Protein AF-A0A2G9UMG4-F1 (afdb_monomer_lite)

InterPro domains:
  IPR004045 Glutathione S-transferase, N-terminal [PS50404] (36-138)
  IPR004046 Glutathione S-transferase, C-terminal [PF14497] (74-133)
  IPR010987 Glutathione S-transferase, C-terminal-like [PS50405] (1-138)
  IPR036249 Thioredoxin-like superfamily [SSF52833] (33-79)
  IPR036282 Glutathione S-transferase, C-terminal domain superfamily [SSF47616] (64-138)
  IPR050213 Glutathione S-transferase superfamily [PTHR11571] (76-135)

Foldseek 3Di:
DPDPDPDPVVVVVVVVVVVVVVVVLPPPPDVCLVVDEAEDEEAPDCPPVVVVVVVCVVSVHDYHDHHDDPVCVVVQQCLEPPPVDDDVVLVVLLVVVVVCVVPPPPCPVPVSSVVSSVVVCPPVVNVVCVVPPDDDPD

Organism: Teladorsagia circumcincta (NCBI:txid45464)

Secondary structure (DSSP, 8-state):
-------HHHHHHHHHHHHHHHHHHH----TTGGG--EEEEEESSSSHHHHHHHHHHHTT--EEEEEE-TTTHHHH--SSSSTTS--HHHHHHHHHHHHHTTSTTSSTT-HHHHHHHHHHHTSHHHHHHHHHSPP---

pLDDT: mean 73.82, std 15.9, range [32.78, 94.75]

Structure (mmCIF, N/CA/C/O backbone):
data_AF-A0A2G9UMG4-F1
#
_entry.id   AF-A0A2G9UMG4-F1
#
loop_
_atom_site.group_PDB
_atom_site.id
_atom_site.type_symbol
_atom_site.label_atom_id
_atom_site.label_alt_id
_atom_site.label_comp_id
_atom_site.label_asym_id
_atom_site.label_entity_id
_atom_site.label_seq_id
_atom_site.pdbx_PDB_ins_code
_atom_site.Cartn_x
_atom_site.Cartn_y
_atom_site.Cartn_z
_atom_site.occupancy
_atom_site.B_iso_or_equiv
_atom_site.auth_seq_id
_atom_site.auth_comp_id
_atom_site.auth_asym_id
_atom_site.auth_atom_id
_atom_site.pdbx_PDB_model_num
ATOM 1 N N . MET A 1 1 ? -30.166 -26.762 46.634 1.00 32.78 1 MET A N 1
ATOM 2 C CA . MET A 1 1 ? -30.633 -27.332 45.354 1.00 32.78 1 MET A CA 1
ATOM 3 C C . MET A 1 1 ? -31.298 -26.206 44.584 1.00 32.78 1 MET A C 1
ATOM 5 O O . MET A 1 1 ? -32.414 -25.835 44.915 1.00 32.78 1 MET A O 1
ATOM 9 N N . VAL A 1 2 ? -30.562 -25.558 43.678 1.00 32.94 2 VAL A N 1
ATOM 10 C CA . VAL A 1 2 ? -31.103 -24.465 42.855 1.00 32.94 2 VAL A CA 1
ATOM 11 C C . VAL A 1 2 ? -31.830 -25.119 41.690 1.00 32.94 2 VAL A C 1
ATOM 13 O O . VAL A 1 2 ? -31.219 -25.830 40.901 1.00 32.94 2 VAL A O 1
ATOM 16 N N . THR A 1 3 ? -33.144 -24.945 41.656 1.00 34.47 3 THR A N 1
ATOM 17 C CA . THR A 1 3 ? -34.047 -25.544 40.678 1.00 34.47 3 THR A CA 1
ATOM 18 C C . THR A 1 3 ? -33.700 -25.087 39.263 1.00 34.47 3 THR A C 1
ATOM 20 O O . THR A 1 3 ? -33.709 -23.890 38.961 1.00 34.47 3 THR A O 1
ATOM 23 N N . GLU A 1 4 ? -33.414 -26.056 38.397 1.00 43.06 4 GLU A N 1
ATOM 24 C CA . GLU A 1 4 ? -33.304 -25.911 36.949 1.00 43.06 4 GLU A CA 1
ATOM 25 C C . GLU A 1 4 ? -34.643 -25.424 36.379 1.00 43.06 4 GLU A C 1
ATOM 27 O O . GLU A 1 4 ? -35.574 -26.190 36.158 1.00 43.06 4 GLU A O 1
ATOM 32 N N . GLY A 1 5 ? -34.756 -24.113 36.179 1.00 45.91 5 GLY A N 1
ATOM 33 C CA . GLY A 1 5 ? -35.962 -23.459 35.669 1.00 45.91 5 GLY A CA 1
ATOM 34 C C . GLY A 1 5 ? -35.670 -22.511 34.513 1.00 45.91 5 GLY A C 1
ATOM 35 O O . GLY A 1 5 ? -36.285 -21.454 34.415 1.00 45.91 5 GLY A O 1
ATOM 36 N N . LYS A 1 6 ? -34.705 -22.828 33.641 1.00 41.88 6 LYS A N 1
ATOM 37 C CA . LYS A 1 6 ? -34.455 -22.033 32.427 1.00 41.88 6 LYS A CA 1
ATOM 38 C C . LYS A 1 6 ? -35.309 -22.544 31.270 1.00 41.88 6 LYS A C 1
ATOM 40 O O . LYS A 1 6 ? -34.863 -23.299 30.417 1.00 41.88 6 LYS A O 1
ATOM 45 N N . CYS A 1 7 ? -36.569 -22.119 31.325 1.00 39.97 7 CYS A N 1
ATOM 46 C CA . CYS A 1 7 ? -37.409 -21.685 30.211 1.00 39.97 7 CYS A CA 1
ATOM 47 C C . CYS A 1 7 ? -37.079 -22.301 28.832 1.00 39.97 7 CYS A C 1
ATOM 49 O O . CYS A 1 7 ? -36.279 -21.765 28.064 1.00 39.97 7 CYS A O 1
ATOM 51 N N . SER A 1 8 ? -37.775 -23.395 28.503 1.00 45.50 8 SER A N 1
ATOM 52 C CA . SER A 1 8 ? -37.829 -24.047 27.178 1.00 45.50 8 SER A CA 1
ATOM 53 C C . SER A 1 8 ? -37.926 -23.050 26.000 1.00 45.50 8 SER A C 1
ATOM 55 O O . SER A 1 8 ? -37.270 -23.216 24.969 1.00 45.50 8 SER A O 1
ATOM 57 N N . TRP A 1 9 ? -38.636 -21.934 26.193 1.00 35.25 9 TRP A N 1
ATOM 58 C CA . TRP A 1 9 ? -38.833 -20.885 25.189 1.00 35.25 9 TRP A CA 1
ATOM 59 C C . TRP A 1 9 ? -37.582 -20.061 24.866 1.00 35.25 9 TRP A C 1
ATOM 61 O O . TRP A 1 9 ? -37.435 -19.596 23.738 1.00 35.25 9 TRP A O 1
ATOM 71 N N . GLN A 1 10 ? -36.647 -19.905 25.812 1.00 40.28 10 GLN A N 1
ATOM 72 C CA . GLN A 1 10 ? -35.391 -19.197 25.544 1.00 40.28 10 GLN A CA 1
ATOM 73 C C . GLN A 1 10 ? -34.486 -20.030 24.633 1.00 40.28 10 GLN A C 1
ATOM 75 O O . GLN A 1 10 ? -33.903 -19.489 23.700 1.00 40.28 10 GLN A O 1
ATOM 80 N N . ARG A 1 11 ? -34.428 -21.354 24.828 1.00 45.47 11 ARG A N 1
ATOM 81 C CA . ARG A 1 11 ? -33.636 -22.248 23.969 1.00 45.47 11 ARG A CA 1
ATOM 82 C C . ARG A 1 11 ? -34.228 -22.353 22.556 1.00 45.47 11 ARG A C 1
ATOM 84 O O . ARG A 1 11 ? -33.473 -22.328 21.592 1.00 45.47 11 ARG A O 1
ATOM 91 N N . LEU A 1 12 ? -35.558 -22.379 22.426 1.00 46.06 12 LEU A N 1
ATOM 92 C CA . LEU A 1 12 ? -36.243 -22.348 21.125 1.00 46.06 12 LEU A CA 1
ATOM 93 C C . LEU A 1 12 ? -36.050 -21.016 20.385 1.00 46.06 12 LEU A C 1
ATOM 95 O O . LEU A 1 12 ? -35.814 -21.025 19.183 1.00 46.06 12 LEU A O 1
ATOM 99 N N . SER A 1 13 ? -36.088 -19.885 21.096 1.00 50.97 13 SER A N 1
ATOM 100 C CA . SER A 1 13 ? -35.829 -18.560 20.514 1.00 50.97 13 SER A CA 1
ATOM 101 C C . SER A 1 13 ? -34.411 -18.450 19.943 1.00 50.97 13 SER A C 1
ATOM 103 O O . SER A 1 13 ? -34.243 -18.006 18.811 1.00 50.97 13 SER A O 1
ATOM 105 N N . TRP A 1 14 ? -33.400 -18.933 20.675 1.00 45.84 14 TRP A N 1
ATOM 106 C CA . TRP A 1 14 ? -32.010 -18.947 20.203 1.00 45.84 14 TRP A CA 1
ATOM 107 C C . TRP A 1 14 ? -31.801 -19.879 19.006 1.00 45.84 14 TRP A C 1
ATOM 109 O O . TRP A 1 14 ? -31.197 -19.461 18.024 1.00 45.84 14 TRP A O 1
ATOM 119 N N . VAL A 1 15 ? -32.358 -21.096 19.028 1.00 63.22 15 VAL A N 1
ATOM 120 C CA . VAL A 1 15 ? -32.245 -22.035 17.898 1.00 63.22 15 VAL A CA 1
ATOM 121 C C . VAL A 1 15 ? -32.957 -21.498 16.655 1.00 63.22 15 VAL A C 1
ATOM 123 O O . VAL A 1 15 ? -32.403 -21.576 15.567 1.00 63.22 15 VAL A O 1
ATOM 126 N N . LEU A 1 16 ? -34.140 -20.890 16.792 1.00 56.94 16 LEU A N 1
ATOM 127 C CA . LEU A 1 16 ? -34.863 -20.290 15.663 1.00 56.94 16 LEU A CA 1
ATOM 128 C C . LEU A 1 16 ? -34.175 -19.028 15.126 1.00 56.94 16 LEU A C 1
ATOM 130 O O . LEU A 1 16 ? -34.187 -18.800 13.919 1.00 56.94 16 LEU A O 1
ATOM 134 N N . HIS A 1 17 ? -33.557 -18.218 15.990 1.00 62.06 17 HIS A N 1
ATOM 135 C CA . HIS A 1 17 ? -32.778 -17.054 15.566 1.00 62.06 17 HIS A CA 1
ATOM 136 C C . HIS A 1 17 ? -31.487 -17.489 14.856 1.00 62.06 17 HIS A C 1
ATOM 138 O O . HIS A 1 17 ? -31.162 -16.949 13.805 1.00 62.06 17 HIS A O 1
ATOM 144 N N . GLU A 1 18 ? -30.792 -18.512 15.358 1.00 60.28 18 GLU A N 1
ATOM 145 C CA . GLU A 1 18 ? -29.631 -19.104 14.686 1.00 60.28 18 GLU A CA 1
ATOM 146 C C . GLU A 1 18 ? -29.993 -19.806 13.378 1.00 60.28 18 GLU A C 1
ATOM 148 O O . GLU A 1 18 ? -29.229 -19.717 12.421 1.00 60.28 18 GLU A O 1
ATOM 153 N N . GLN A 1 19 ? -31.141 -20.485 13.310 1.00 58.28 19 GLN A N 1
ATOM 154 C CA . GLN A 1 19 ? -31.646 -21.085 12.077 1.00 58.28 19 GLN A CA 1
ATOM 155 C C . GLN A 1 19 ? -31.961 -19.984 11.062 1.00 58.28 19 GLN A C 1
ATOM 157 O O . GLN A 1 19 ? -31.503 -20.056 9.935 1.00 58.28 19 GLN A O 1
ATOM 162 N N . LYS A 1 20 ? -32.626 -18.901 11.483 1.00 59.75 20 LYS A N 1
ATOM 163 C CA . LYS A 1 20 ? -32.933 -17.749 10.625 1.00 59.75 20 LYS A CA 1
ATOM 164 C C . LYS A 1 20 ? -31.679 -16.997 10.165 1.00 59.75 20 LYS A C 1
ATOM 166 O O . LYS A 1 20 ? -31.646 -16.523 9.036 1.00 59.75 20 LYS A O 1
ATOM 171 N N . LEU A 1 21 ? -30.646 -16.893 11.004 1.00 55.50 21 LEU A N 1
ATOM 172 C CA . LEU A 1 21 ? -29.347 -16.330 10.620 1.00 55.50 21 LEU A CA 1
ATOM 173 C C . LEU A 1 21 ? -28.582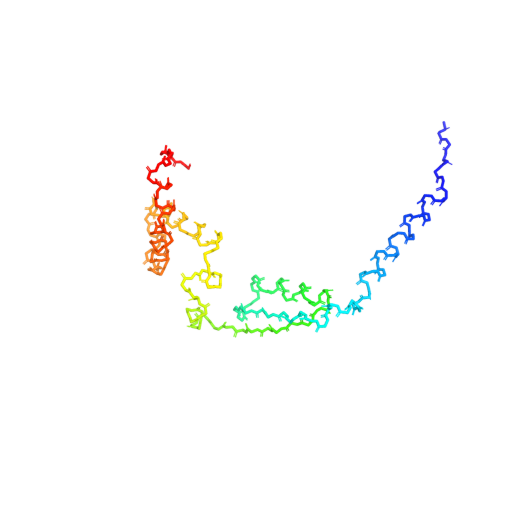 -17.261 9.671 1.00 55.50 21 LEU A C 1
ATOM 175 O O . LEU A 1 21 ? -28.016 -16.782 8.694 1.00 55.50 21 LEU A O 1
ATOM 179 N N . ARG A 1 22 ? -28.612 -18.581 9.902 1.00 54.56 22 ARG A N 1
ATOM 180 C CA . ARG A 1 22 ? -28.082 -19.575 8.955 1.00 54.56 22 ARG A CA 1
ATOM 181 C C . ARG A 1 22 ? -28.812 -19.508 7.624 1.00 54.56 22 ARG A C 1
ATOM 183 O O . ARG A 1 22 ? -28.134 -19.477 6.611 1.00 54.56 22 ARG A O 1
ATOM 190 N N . ASP A 1 23 ? -30.136 -19.387 7.638 1.00 56.12 23 ASP A N 1
ATOM 191 C CA . ASP A 1 23 ? -30.982 -19.285 6.451 1.00 56.12 23 ASP A CA 1
ATOM 192 C C . ASP A 1 23 ? -30.735 -17.974 5.685 1.00 56.12 23 ASP A C 1
ATOM 194 O O . ASP A 1 23 ? -30.693 -17.974 4.457 1.00 56.12 23 ASP A O 1
ATOM 198 N N . LEU A 1 24 ? -30.498 -16.856 6.383 1.00 53.72 24 LEU A N 1
ATOM 199 C CA . LEU A 1 24 ? -30.080 -15.589 5.767 1.00 53.72 24 LEU A CA 1
ATOM 200 C C . LEU A 1 24 ? -28.672 -15.668 5.153 1.00 53.72 24 LEU A C 1
ATOM 202 O O . LEU A 1 24 ? -28.419 -15.020 4.142 1.00 53.72 24 LEU A O 1
ATOM 206 N N . CYS A 1 25 ? -27.773 -16.471 5.727 1.00 48.81 25 CYS A N 1
ATOM 207 C CA . CYS A 1 25 ? -26.450 -16.742 5.161 1.00 48.81 25 CYS A CA 1
ATOM 208 C C . CYS A 1 25 ? -26.462 -17.819 4.061 1.00 48.81 25 CYS A C 1
ATOM 210 O O . CYS A 1 25 ? -25.578 -17.813 3.210 1.00 48.81 25 CYS A O 1
ATOM 212 N N . SER A 1 26 ? -27.431 -18.738 4.054 1.00 50.44 26 SER A N 1
ATOM 213 C CA . SER A 1 26 ? -27.504 -19.854 3.101 1.00 50.44 26 SER A CA 1
ATOM 214 C C . SER A 1 26 ? -28.342 -19.554 1.857 1.00 50.44 26 SER A C 1
ATOM 216 O O . SER A 1 26 ? -28.361 -20.358 0.927 1.00 50.44 26 SER A O 1
ATOM 218 N N . HIS A 1 27 ? -28.979 -18.385 1.785 1.00 48.06 27 HIS A N 1
ATOM 219 C CA . HIS A 1 27 ? -29.583 -17.882 0.557 1.00 48.06 27 HIS A CA 1
ATOM 220 C C . HIS A 1 27 ? -28.678 -16.814 -0.071 1.00 48.06 27 HIS A C 1
ATOM 222 O O . HIS A 1 27 ? -28.901 -15.614 0.086 1.00 48.06 27 HIS A O 1
ATOM 228 N N . ASN A 1 28 ? -27.699 -17.264 -0.866 1.00 52.88 28 ASN A N 1
ATOM 229 C CA . ASN A 1 28 ? -27.001 -16.475 -1.898 1.00 52.88 28 ASN A CA 1
ATOM 230 C C . ASN A 1 28 ? -27.976 -16.046 -3.025 1.00 52.88 28 ASN A C 1
ATOM 232 O O . ASN A 1 28 ? -27.768 -16.323 -4.200 1.00 52.88 28 ASN A O 1
ATOM 236 N N . ASN A 1 29 ? -29.101 -15.426 -2.666 1.00 51.69 29 ASN A N 1
ATOM 237 C CA . ASN A 1 29 ? -30.145 -14.963 -3.581 1.00 51.69 29 ASN A CA 1
ATOM 238 C C . ASN A 1 29 ? -30.655 -13.571 -3.180 1.00 51.69 29 ASN A C 1
ATOM 240 O O . ASN A 1 29 ? -31.813 -13.222 -3.412 1.00 51.69 29 ASN A O 1
ATOM 244 N N . SER A 1 30 ? -29.785 -12.749 -2.589 1.00 56.97 30 SER A N 1
ATOM 245 C CA . SER A 1 30 ? -30.025 -11.308 -2.572 1.00 56.97 30 SER A CA 1
ATOM 246 C C . SER A 1 30 ? -29.994 -10.801 -4.021 1.00 56.97 30 SER A C 1
ATOM 248 O O . SER A 1 30 ? -29.044 -11.108 -4.745 1.00 56.97 30 SER A O 1
ATOM 250 N N . PRO A 1 31 ? -30.977 -10.008 -4.483 1.00 57.00 31 PRO A N 1
ATOM 251 C CA . PRO A 1 31 ? -30.971 -9.451 -5.840 1.00 57.00 31 PRO A CA 1
ATOM 252 C C . PRO A 1 31 ? -29.763 -8.535 -6.109 1.00 57.00 31 PRO A C 1
ATOM 254 O O . PRO A 1 31 ? -29.455 -8.249 -7.263 1.00 57.00 31 PRO A O 1
ATOM 257 N N . TYR A 1 32 ? -29.050 -8.122 -5.058 1.00 55.06 32 TYR A N 1
ATOM 258 C CA . TYR A 1 32 ? -27.826 -7.324 -5.128 1.00 55.06 32 TYR A CA 1
ATOM 259 C C . TYR A 1 32 ? -26.551 -8.157 -5.328 1.00 55.06 32 TYR A C 1
ATOM 261 O O . TYR A 1 32 ? -25.505 -7.602 -5.644 1.00 55.06 32 TYR A O 1
ATOM 269 N N . ASP A 1 33 ? -26.627 -9.481 -5.185 1.00 57.06 33 ASP A N 1
ATOM 270 C CA . ASP A 1 33 ? -25.474 -10.380 -5.302 1.00 57.06 33 ASP A CA 1
ATOM 271 C C . ASP A 1 33 ? -25.030 -10.567 -6.763 1.00 57.06 33 ASP A C 1
ATOM 273 O O . ASP A 1 33 ? -23.853 -10.732 -7.056 1.00 57.06 33 ASP A O 1
ATOM 277 N N . LYS A 1 34 ? -25.970 -10.438 -7.710 1.00 59.38 34 LYS A N 1
ATOM 278 C CA . LYS A 1 34 ? -25.699 -10.497 -9.158 1.00 59.38 34 LYS A CA 1
ATOM 279 C C . LYS A 1 34 ? -25.137 -9.192 -9.741 1.00 59.38 34 LYS A C 1
ATOM 281 O O . LYS A 1 34 ? -24.897 -9.130 -10.941 1.00 59.38 34 LYS A O 1
ATOM 286 N N . MET A 1 35 ? -24.963 -8.143 -8.931 1.00 64.62 35 MET A N 1
ATOM 287 C CA . MET A 1 35 ? -24.474 -6.835 -9.395 1.00 64.62 35 MET A CA 1
ATOM 288 C C . MET A 1 35 ? -23.000 -6.575 -9.077 1.00 64.62 35 MET A C 1
ATOM 290 O O . MET A 1 35 ? -22.423 -5.646 -9.640 1.00 64.62 35 MET A O 1
ATOM 294 N N . VAL A 1 36 ? -22.380 -7.362 -8.193 1.00 76.75 36 VAL A N 1
ATOM 295 C CA . VAL A 1 36 ? -21.012 -7.100 -7.734 1.00 76.75 36 VAL A CA 1
ATOM 296 C C . VAL A 1 36 ? -20.061 -8.127 -8.335 1.00 76.75 36 VAL A C 1
ATOM 298 O O . VAL A 1 36 ? -20.037 -9.284 -7.934 1.00 76.75 36 VAL A O 1
ATOM 301 N N . HIS A 1 37 ? -19.268 -7.689 -9.311 1.00 79.25 37 HIS A N 1
ATOM 302 C CA . HIS A 1 37 ? -18.208 -8.496 -9.905 1.00 79.25 37 HIS A CA 1
ATOM 303 C C . HIS A 1 37 ? -16.893 -8.260 -9.152 1.00 79.25 37 HIS A C 1
ATOM 305 O O . HIS A 1 37 ? -16.343 -7.156 -9.178 1.00 79.25 37 HIS A O 1
ATOM 311 N N . TYR A 1 38 ? -16.380 -9.290 -8.482 1.00 86.88 38 TYR A N 1
ATOM 312 C CA . TYR A 1 38 ? -15.118 -9.214 -7.748 1.00 86.88 38 TYR A CA 1
ATOM 313 C C . TYR A 1 38 ? -13.940 -9.565 -8.653 1.00 86.88 38 TYR A C 1
ATOM 315 O O . TYR A 1 38 ? -13.966 -10.569 -9.357 1.00 86.88 38 TYR A O 1
ATOM 323 N N . LYS A 1 39 ? -12.880 -8.757 -8.598 1.00 88.38 39 LYS A N 1
ATOM 324 C CA . LYS A 1 39 ? -11.625 -9.002 -9.312 1.00 88.38 39 LYS A CA 1
ATOM 325 C C . LYS A 1 39 ? -10.462 -9.009 -8.329 1.00 88.38 39 LYS A C 1
ATOM 327 O O . LYS A 1 39 ? -10.187 -7.999 -7.684 1.00 88.38 39 LYS A O 1
ATOM 332 N N . LEU A 1 40 ? -9.762 -10.134 -8.234 1.00 86.12 40 LEU A N 1
ATOM 333 C CA . LEU A 1 40 ? -8.554 -10.299 -7.435 1.00 86.12 40 LEU A CA 1
ATOM 334 C C . LEU A 1 40 ? -7.341 -10.259 -8.364 1.00 86.12 40 LEU A C 1
ATOM 336 O O . LEU A 1 40 ? -7.094 -11.207 -9.096 1.00 86.12 40 LEU A O 1
ATOM 340 N N . THR A 1 41 ? -6.577 -9.166 -8.333 1.00 86.00 41 THR A N 1
ATOM 341 C CA . THR A 1 41 ? -5.319 -9.053 -9.091 1.00 86.00 41 THR A CA 1
ATOM 342 C C . THR A 1 41 ? -4.133 -9.226 -8.149 1.00 86.00 41 THR A C 1
ATOM 344 O O . THR A 1 41 ? -3.915 -8.378 -7.284 1.00 86.00 41 THR A O 1
ATOM 347 N N . TYR A 1 42 ? -3.385 -10.328 -8.265 1.00 83.88 42 TYR A N 1
ATOM 348 C CA . TYR A 1 42 ? -2.252 -10.607 -7.374 1.00 83.88 42 TYR A CA 1
ATOM 349 C C . TYR A 1 42 ? -1.221 -11.568 -7.975 1.00 83.88 42 TYR A C 1
ATOM 351 O O . TYR A 1 42 ? -1.440 -12.177 -9.019 1.00 83.88 42 TYR A O 1
ATOM 359 N N . PHE A 1 43 ? -0.081 -11.732 -7.301 1.00 81.44 43 PHE A N 1
ATOM 360 C CA . PHE A 1 43 ? 0.959 -12.676 -7.703 1.00 81.44 43 PHE A CA 1
ATOM 361 C C . PHE A 1 43 ? 0.441 -14.115 -7.823 1.00 81.44 43 PHE A C 1
ATOM 363 O O . PHE A 1 43 ? -0.406 -14.568 -7.046 1.00 81.44 43 PHE A O 1
ATOM 370 N N . ALA A 1 44 ? 1.039 -14.870 -8.748 1.00 76.88 44 ALA A N 1
ATOM 371 C CA . ALA A 1 44 ? 0.751 -16.289 -8.983 1.00 76.88 44 ALA A CA 1
ATOM 372 C C . ALA A 1 44 ? 1.185 -17.241 -7.837 1.00 76.88 44 ALA A C 1
ATOM 374 O O . ALA A 1 44 ? 1.147 -18.459 -7.994 1.00 76.88 44 ALA A O 1
ATOM 375 N N . GLY A 1 45 ? 1.604 -16.709 -6.684 1.00 75.31 45 GLY A N 1
ATOM 376 C CA . GLY A 1 45 ? 2.023 -17.478 -5.513 1.00 75.31 45 GLY A CA 1
ATOM 377 C C . GLY A 1 45 ? 0.898 -17.742 -4.502 1.00 75.31 45 GLY A C 1
ATOM 378 O O . GLY A 1 45 ? -0.123 -17.054 -4.472 1.00 75.31 45 GLY A O 1
ATOM 379 N N . ARG A 1 46 ? 1.139 -18.709 -3.604 1.00 69.69 46 ARG A N 1
ATOM 380 C CA . ARG A 1 46 ? 0.254 -19.095 -2.483 1.00 69.69 46 ARG A CA 1
ATOM 381 C C . ARG A 1 46 ? 0.284 -18.131 -1.278 1.00 69.69 46 ARG A C 1
ATOM 383 O O . ARG A 1 46 ? -0.136 -18.509 -0.196 1.00 69.69 46 ARG A O 1
ATOM 390 N N . GLY A 1 47 ? 0.837 -16.926 -1.430 1.00 75.56 47 GLY A N 1
ATOM 391 C CA . GLY A 1 47 ? 1.003 -15.948 -0.344 1.00 75.56 47 GLY A CA 1
ATOM 392 C C . GLY A 1 47 ? -0.321 -15.336 0.138 1.00 75.56 47 GLY A C 1
ATOM 393 O O . GLY A 1 47 ? -1.346 -16.003 0.210 1.00 75.56 47 GLY A O 1
ATOM 394 N N . LEU A 1 48 ? -0.332 -14.034 0.432 1.00 73.56 48 LEU A N 1
ATOM 395 C CA . LEU A 1 48 ? -1.507 -13.350 1.000 1.00 73.56 48 LEU A CA 1
ATOM 396 C C . LEU A 1 48 ? -2.793 -13.498 0.161 1.00 73.56 48 LEU A C 1
ATOM 398 O O . LEU A 1 48 ? -3.882 -13.568 0.724 1.00 73.56 48 LEU A O 1
ATOM 402 N N . ALA A 1 49 ? -2.682 -13.610 -1.166 1.00 81.69 49 ALA A N 1
ATOM 403 C CA . ALA A 1 49 ? -3.847 -13.827 -2.025 1.00 81.69 49 ALA A CA 1
ATOM 404 C C . ALA A 1 49 ? -4.507 -15.196 -1.860 1.00 81.69 49 ALA A C 1
ATOM 406 O O . ALA A 1 49 ? -5.687 -15.319 -2.165 1.00 81.69 49 ALA A O 1
ATOM 407 N N . GLU A 1 50 ? -3.803 -16.217 -1.374 1.00 87.69 50 GLU A N 1
ATOM 408 C CA . GLU A 1 50 ? -4.394 -17.546 -1.206 1.00 87.69 50 GLU A CA 1
ATOM 409 C C . GLU A 1 50 ? -5.483 -17.548 -0.133 1.00 87.69 50 GLU A C 1
ATOM 411 O O . GLU A 1 50 ? -6.548 -18.125 -0.330 1.00 87.69 50 GLU A O 1
ATOM 416 N N . VAL A 1 51 ? -5.265 -16.807 0.954 1.00 87.19 51 VAL A N 1
ATOM 417 C CA . VAL A 1 51 ? -6.278 -16.608 1.997 1.00 87.19 51 VAL A CA 1
ATOM 418 C C . VAL A 1 51 ? -7.519 -15.921 1.417 1.00 87.19 51 VAL A C 1
ATOM 420 O O . VAL A 1 51 ? -8.643 -16.308 1.724 1.00 87.19 51 VAL A O 1
ATOM 423 N N . ILE A 1 52 ? -7.329 -14.942 0.528 1.00 88.06 52 ILE A N 1
ATOM 424 C CA . ILE A 1 52 ? -8.428 -14.214 -0.122 1.00 88.06 52 ILE A CA 1
ATOM 425 C C . ILE A 1 52 ? -9.193 -15.128 -1.094 1.00 88.06 52 ILE A C 1
ATOM 427 O O . ILE A 1 52 ? -10.422 -15.125 -1.097 1.00 88.06 52 ILE A O 1
ATOM 431 N N . ARG A 1 53 ? -8.492 -15.961 -1.875 1.00 89.75 53 ARG A N 1
ATOM 432 C CA . ARG A 1 53 ? -9.122 -16.964 -2.753 1.00 89.75 53 ARG A CA 1
ATOM 433 C C . ARG A 1 53 ? -9.958 -17.956 -1.950 1.00 89.75 53 ARG A C 1
ATOM 435 O O . ARG A 1 53 ? -11.108 -18.205 -2.298 1.00 89.75 53 ARG A O 1
ATOM 442 N N . GLN A 1 54 ? -9.407 -18.484 -0.857 1.00 90.19 54 GLN A N 1
ATOM 443 C CA . GLN A 1 54 ? -10.130 -19.394 0.034 1.00 90.19 54 GLN A CA 1
ATOM 444 C C . GLN A 1 54 ? -11.364 -18.724 0.640 1.00 90.19 54 GLN A C 1
ATOM 446 O O . GLN A 1 54 ? -12.415 -19.354 0.713 1.00 90.19 54 GLN A O 1
ATOM 451 N N . LEU A 1 55 ? -11.273 -17.443 1.004 1.00 90.75 55 LEU A N 1
ATOM 452 C CA . LEU A 1 55 ? -12.410 -16.681 1.510 1.00 90.75 55 LEU A CA 1
ATOM 453 C C . LEU A 1 55 ? -13.542 -16.590 0.478 1.00 90.75 55 LEU A C 1
ATOM 455 O O . LEU A 1 55 ? -14.693 -16.838 0.829 1.00 90.75 55 LEU A O 1
ATOM 459 N N . PHE A 1 56 ? -13.228 -16.292 -0.787 1.00 89.88 56 PHE A N 1
ATOM 460 C CA . PHE A 1 56 ? -14.234 -16.265 -1.853 1.00 89.88 56 PHE A CA 1
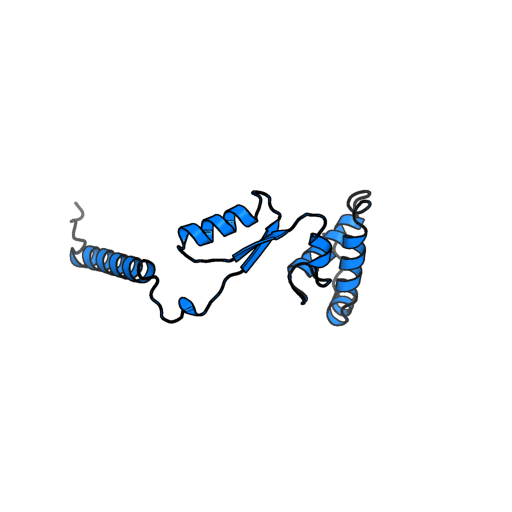ATOM 461 C C . PHE A 1 56 ? -14.885 -17.635 -2.073 1.00 89.88 56 PHE A C 1
ATOM 463 O O . PHE A 1 56 ? -16.107 -17.714 -2.195 1.00 89.88 56 PHE A O 1
ATOM 470 N N . VAL A 1 57 ? -14.093 -18.713 -2.047 1.00 89.06 57 VAL A N 1
ATOM 471 C CA . VAL A 1 57 ? -14.598 -20.090 -2.181 1.00 89.06 57 VAL A CA 1
ATOM 472 C C . VAL A 1 57 ? -15.514 -20.462 -1.012 1.00 89.06 57 VAL A C 1
ATOM 474 O O . VAL A 1 57 ? -16.613 -20.962 -1.237 1.00 89.06 57 VAL A O 1
ATOM 477 N N . VAL A 1 58 ? -15.107 -20.181 0.230 1.00 89.31 58 VAL A N 1
ATOM 478 C CA . VAL A 1 58 ? -15.915 -20.452 1.433 1.00 89.31 58 VAL A CA 1
ATOM 479 C C . VAL A 1 58 ? -17.201 -19.623 1.439 1.00 89.31 58 VAL A C 1
ATOM 481 O O . VAL A 1 58 ? -18.247 -20.120 1.848 1.00 89.31 58 VAL A O 1
ATOM 484 N N . ALA A 1 59 ? -17.148 -18.383 0.951 1.00 85.62 59 ALA A N 1
ATOM 485 C CA . ALA A 1 59 ? -18.317 -17.519 0.807 1.00 85.62 59 ALA A CA 1
ATOM 486 C C . ALA A 1 59 ? -19.211 -17.884 -0.398 1.00 85.62 59 ALA A C 1
ATOM 488 O O . ALA A 1 59 ? -20.286 -17.300 -0.561 1.00 85.62 59 ALA A O 1
ATOM 489 N N . GLY A 1 60 ? -18.779 -18.815 -1.259 1.00 84.56 60 GLY A N 1
ATOM 490 C CA . GLY A 1 60 ? -19.487 -19.194 -2.481 1.00 84.56 60 GLY A CA 1
ATOM 491 C C . GLY A 1 60 ? -19.667 -18.032 -3.462 1.00 84.56 60 GLY A C 1
ATOM 492 O O . GLY A 1 60 ? -20.689 -17.973 -4.142 1.00 84.56 60 GLY A O 1
ATOM 493 N N . LYS A 1 61 ? -18.723 -17.081 -3.494 1.00 83.75 61 LYS A N 1
ATOM 494 C CA . LYS A 1 61 ? -18.753 -15.926 -4.402 1.00 83.75 61 LYS A CA 1
ATOM 495 C C . LYS A 1 61 ? -17.863 -16.179 -5.608 1.00 83.75 61 LYS A C 1
ATOM 497 O O . LYS A 1 61 ? -16.710 -16.583 -5.459 1.00 83.75 61 LYS A O 1
ATOM 502 N N . GLU A 1 62 ? -18.388 -15.895 -6.793 1.00 86.31 62 GLU A N 1
ATOM 503 C CA . GLU A 1 62 ? -17.589 -15.878 -8.014 1.00 86.31 62 GLU A CA 1
ATOM 504 C C . GLU A 1 62 ? -16.677 -14.644 -8.032 1.00 86.31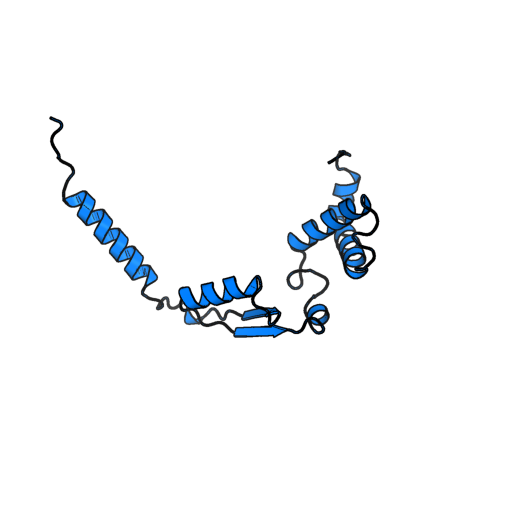 62 GLU A C 1
ATOM 506 O O . GLU A 1 62 ? -17.065 -13.550 -7.613 1.00 86.31 62 GLU A O 1
ATOM 511 N N . PHE A 1 63 ? -15.445 -14.829 -8.501 1.00 90.69 63 PHE A N 1
ATOM 512 C CA . PHE A 1 63 ? -14.462 -13.761 -8.636 1.00 90.69 63 PHE A CA 1
ATOM 513 C C . PHE A 1 63 ? -13.498 -14.058 -9.791 1.00 90.69 63 PHE A C 1
ATOM 515 O O . PHE A 1 63 ? -13.203 -15.213 -10.098 1.00 90.69 63 PHE A O 1
ATOM 522 N N . GLU A 1 64 ? -12.979 -13.005 -10.413 1.00 90.88 64 GLU A N 1
ATOM 523 C CA . GLU A 1 64 ? -11.941 -13.072 -11.443 1.00 90.88 64 GLU A CA 1
ATOM 524 C C . GLU A 1 64 ? -10.549 -13.103 -10.775 1.00 90.88 64 GLU A C 1
ATOM 526 O O . GLU A 1 64 ? -10.148 -12.125 -10.143 1.00 90.88 64 GLU A O 1
ATOM 531 N N . ASP A 1 65 ? -9.803 -14.211 -10.894 1.00 87.75 65 ASP A N 1
ATOM 532 C CA . ASP A 1 65 ? -8.412 -14.349 -10.405 1.00 87.75 65 ASP A CA 1
ATOM 533 C C . ASP A 1 65 ? -7.417 -13.928 -11.498 1.00 87.75 65 ASP A C 1
ATOM 535 O O . ASP A 1 65 ? -7.027 -14.726 -12.352 1.00 87.75 65 ASP A O 1
ATOM 539 N N . VAL A 1 66 ? -6.990 -12.665 -11.472 1.00 89.25 66 VAL A N 1
ATOM 540 C CA . VAL A 1 66 ? -5.964 -12.134 -12.377 1.00 89.25 66 VAL A CA 1
ATOM 541 C C . VAL A 1 66 ? -4.588 -12.302 -11.755 1.00 89.25 66 VAL A C 1
ATOM 543 O O . VAL A 1 66 ? -4.206 -11.616 -10.804 1.00 89.25 66 VAL A O 1
ATOM 546 N N . ARG A 1 67 ? -3.811 -13.220 -12.326 1.00 87.69 67 ARG A N 1
ATOM 547 C CA . ARG A 1 67 ? -2.460 -13.523 -11.859 1.00 87.69 67 ARG A CA 1
ATOM 548 C C . ARG A 1 67 ? -1.434 -12.697 -12.607 1.00 87.69 67 ARG A C 1
ATOM 550 O O . ARG A 1 67 ? -1.364 -12.761 -13.830 1.00 87.69 67 ARG A O 1
ATOM 557 N N . ILE A 1 68 ? -0.615 -11.973 -11.858 1.00 83.62 68 ILE A N 1
ATOM 558 C CA . ILE A 1 68 ? 0.456 -11.142 -12.405 1.00 83.62 68 ILE A CA 1
ATOM 559 C C . ILE A 1 68 ? 1.828 -11.724 -12.067 1.00 83.62 68 ILE A C 1
ATOM 561 O O . ILE A 1 68 ? 2.035 -12.315 -11.000 1.00 83.62 68 ILE A O 1
ATOM 565 N N . SER A 1 69 ? 2.766 -11.566 -12.997 1.00 80.56 69 SER A N 1
ATOM 566 C CA . SER A 1 69 ? 4.176 -11.866 -12.766 1.00 80.56 69 SER A CA 1
ATOM 567 C C . SER A 1 69 ? 4.824 -10.751 -11.931 1.00 80.56 69 SER A C 1
ATOM 569 O O . SER A 1 69 ? 4.315 -9.629 -11.861 1.00 80.56 69 SER A O 1
ATOM 571 N N . PHE A 1 70 ? 5.965 -11.037 -11.296 1.00 72.38 70 PHE A N 1
ATOM 572 C CA . PHE A 1 70 ? 6.743 -9.997 -10.610 1.00 72.38 70 PHE A CA 1
ATOM 573 C C . PHE A 1 70 ? 7.235 -8.902 -11.567 1.00 72.38 70 PHE A C 1
ATOM 575 O O . PHE A 1 70 ? 7.345 -7.748 -11.161 1.00 72.38 70 PHE A O 1
ATOM 582 N N . GLU A 1 71 ? 7.465 -9.246 -12.832 1.00 76.94 71 GLU A N 1
ATOM 583 C CA . GLU A 1 71 ? 7.910 -8.327 -13.884 1.00 76.94 71 GLU A CA 1
ATOM 584 C C . GLU A 1 71 ? 6.797 -7.373 -14.335 1.00 76.94 71 GLU A C 1
ATOM 586 O O . GLU A 1 71 ? 7.064 -6.228 -14.698 1.00 76.94 71 GLU A O 1
ATOM 591 N N . ASP A 1 72 ? 5.540 -7.818 -14.275 1.00 76.38 72 ASP A N 1
ATOM 592 C CA . ASP A 1 72 ? 4.374 -7.005 -14.625 1.00 76.38 72 ASP A CA 1
ATOM 593 C C . ASP A 1 72 ? 3.872 -6.153 -13.456 1.00 76.38 72 ASP A C 1
ATOM 595 O O . ASP A 1 72 ? 3.135 -5.189 -13.661 1.00 76.38 72 ASP A O 1
ATOM 599 N N . TRP A 1 73 ? 4.300 -6.446 -12.226 1.00 70.31 73 TRP A N 1
ATOM 600 C CA . TRP A 1 73 ? 3.882 -5.704 -11.036 1.00 70.31 73 TRP A CA 1
ATOM 601 C C . TRP A 1 73 ? 4.107 -4.186 -11.111 1.00 70.31 73 TRP A C 1
ATOM 603 O O . TRP A 1 73 ? 3.201 -3.443 -10.728 1.00 70.31 73 TRP A O 1
ATOM 613 N N . PRO A 1 74 ? 5.238 -3.675 -11.637 1.00 71.69 74 PRO A N 1
ATOM 614 C CA . PRO A 1 74 ? 5.419 -2.241 -11.837 1.00 71.69 74 PRO A CA 1
ATOM 615 C C . PRO A 1 74 ? 4.355 -1.607 -12.745 1.00 71.69 74 PRO A C 1
ATOM 617 O O . PRO A 1 74 ? 3.978 -0.466 -12.506 1.00 71.69 74 PRO A O 1
ATOM 620 N N . LYS A 1 75 ? 3.825 -2.339 -13.737 1.00 74.25 75 LYS A N 1
ATOM 621 C CA . LYS A 1 75 ? 2.797 -1.840 -14.674 1.00 74.25 75 LYS A CA 1
ATOM 622 C C . LYS A 1 75 ? 1.428 -1.670 -14.010 1.00 74.25 75 LYS A C 1
ATOM 624 O O . LYS A 1 75 ? 0.608 -0.896 -14.491 1.00 74.25 75 LYS A O 1
ATOM 629 N N . HIS A 1 76 ? 1.190 -2.388 -12.913 1.00 65.12 76 HIS A N 1
ATOM 630 C CA . HIS A 1 76 ? -0.062 -2.358 -12.155 1.00 65.12 76 HIS A CA 1
ATOM 631 C C . HIS A 1 76 ? -0.033 -1.406 -10.953 1.00 65.12 76 HIS A C 1
ATOM 633 O O . HIS A 1 76 ? -1.052 -1.236 -10.287 1.00 65.12 76 HIS A O 1
ATOM 639 N N . LYS A 1 77 ? 1.107 -0.764 -10.673 1.00 64.88 77 LYS A N 1
ATOM 640 C CA . LYS A 1 77 ? 1.214 0.273 -9.645 1.00 64.88 77 LYS A CA 1
ATOM 641 C C . LYS A 1 77 ? 1.034 1.642 -10.293 1.00 64.88 77 LYS A C 1
ATOM 643 O O . LYS A 1 77 ? 1.953 2.148 -10.933 1.00 64.88 77 LYS A O 1
ATOM 648 N N . ALA A 1 78 ? -0.115 2.283 -10.092 1.00 62.09 78 ALA A N 1
ATOM 649 C CA . ALA A 1 78 ? -0.397 3.634 -10.590 1.00 62.09 78 ALA A CA 1
ATOM 650 C C . ALA A 1 78 ? 0.279 4.729 -9.738 1.00 62.09 78 ALA A C 1
ATOM 652 O O . ALA A 1 78 ? -0.317 5.707 -9.288 1.00 62.09 78 ALA A O 1
ATOM 653 N N . GLY A 1 79 ? 1.570 4.545 -9.458 1.00 69.94 79 GLY A N 1
ATOM 654 C CA . GLY A 1 79 ? 2.368 5.424 -8.609 1.00 69.94 79 GLY A CA 1
ATOM 655 C C . GLY A 1 79 ? 1.989 5.418 -7.119 1.00 69.94 79 GLY A C 1
ATOM 656 O O . GLY A 1 79 ? 2.685 6.084 -6.348 1.00 69.94 79 GLY A O 1
ATOM 657 N N . TYR A 1 80 ? 0.932 4.707 -6.724 1.00 77.81 80 TYR A N 1
ATOM 658 C CA . TYR A 1 80 ? 0.560 4.371 -5.348 1.00 77.81 80 TYR A CA 1
ATOM 659 C C . TYR A 1 80 ? 0.566 2.843 -5.167 1.00 77.81 80 TYR A C 1
ATOM 661 O O . TYR A 1 80 ? 0.576 2.091 -6.145 1.00 77.81 80 TYR A O 1
ATOM 669 N N . LEU A 1 81 ? 0.656 2.369 -3.925 1.00 75.56 81 LEU A N 1
ATOM 670 C CA . LEU A 1 81 ? 0.780 0.949 -3.589 1.00 75.56 81 LEU A CA 1
ATOM 671 C C . LEU A 1 81 ? -0.509 0.169 -3.835 1.00 75.56 81 LEU A C 1
ATOM 673 O O . LEU A 1 81 ? -0.447 -1.022 -4.137 1.00 75.56 81 LEU A O 1
ATOM 677 N N . VAL A 1 82 ? -1.660 0.827 -3.692 1.00 77.44 82 VAL A N 1
ATOM 678 C CA . VAL A 1 82 ? -2.978 0.221 -3.875 1.00 77.44 82 VAL A CA 1
ATOM 679 C C . VAL A 1 82 ? -3.836 1.144 -4.737 1.00 77.44 82 VAL A C 1
ATOM 681 O O . VAL A 1 82 ? -4.348 2.152 -4.262 1.00 77.44 82 VAL A O 1
ATOM 684 N N . GLY A 1 83 ? -4.015 0.769 -6.004 1.00 75.00 83 GLY A N 1
ATOM 685 C CA . GLY A 1 83 ? -4.824 1.529 -6.958 1.00 75.00 83 GLY A CA 1
ATOM 686 C C . GLY A 1 83 ? -4.206 2.875 -7.352 1.00 75.00 83 GLY A C 1
ATOM 687 O O . GLY A 1 83 ? -2.985 3.041 -7.336 1.00 75.00 83 GLY A O 1
ATOM 688 N N . ASP A 1 84 ? -5.076 3.821 -7.715 1.00 78.31 84 ASP A N 1
ATOM 689 C CA . ASP A 1 84 ? -4.700 5.086 -8.367 1.00 78.31 84 ASP A CA 1
ATOM 690 C C . ASP A 1 84 ? -4.676 6.293 -7.411 1.00 78.31 84 ASP A C 1
ATOM 692 O O . ASP A 1 84 ? -4.395 7.418 -7.826 1.00 78.31 84 ASP A O 1
ATOM 696 N N . SER A 1 85 ? -4.978 6.091 -6.126 1.00 80.75 85 SER A N 1
ATOM 697 C CA . SER A 1 85 ? -5.108 7.160 -5.131 1.00 80.75 85 SER A CA 1
ATOM 698 C C . SER A 1 85 ? -4.249 6.913 -3.893 1.00 80.75 85 SER A C 1
ATOM 700 O O . SER A 1 85 ? -3.803 5.799 -3.633 1.00 80.75 85 SER A O 1
ATOM 702 N N . LEU A 1 86 ? -4.002 7.979 -3.122 1.00 82.94 86 LEU A N 1
ATOM 703 C CA . LEU A 1 86 ? -3.282 7.881 -1.855 1.00 82.94 86 LEU A CA 1
ATOM 704 C C . LEU A 1 86 ? -4.084 7.032 -0.865 1.00 82.94 86 LEU A C 1
ATOM 706 O O . LEU A 1 86 ? -5.208 7.380 -0.500 1.00 82.94 86 LEU A O 1
ATOM 710 N N . THR A 1 87 ? -3.462 5.975 -0.366 1.00 86.94 87 THR A N 1
ATOM 711 C CA . THR A 1 87 ? -4.007 5.114 0.679 1.00 86.94 87 THR A CA 1
ATOM 712 C C . THR A 1 87 ? -3.143 5.164 1.936 1.00 86.94 87 THR A C 1
ATOM 714 O O . THR A 1 87 ? -2.014 5.660 1.944 1.00 86.94 87 THR A O 1
ATOM 717 N N . TRP A 1 88 ? -3.660 4.615 3.035 1.00 85.19 88 TRP A N 1
ATOM 718 C CA . TRP A 1 88 ? -2.893 4.486 4.275 1.00 85.19 88 TRP A CA 1
ATOM 719 C C . TRP A 1 88 ? -1.629 3.624 4.100 1.00 85.19 88 TRP A C 1
ATOM 721 O O . TRP A 1 88 ? -0.659 3.819 4.830 1.00 85.19 88 TRP A O 1
ATOM 731 N N . ALA A 1 89 ? -1.611 2.708 3.123 1.00 81.75 89 ALA A N 1
ATOM 732 C CA . ALA A 1 89 ? -0.450 1.872 2.831 1.00 81.75 89 ALA A CA 1
ATOM 733 C C . ALA A 1 89 ? 0.739 2.715 2.341 1.00 81.75 89 ALA A C 1
ATOM 735 O O . ALA A 1 89 ? 1.875 2.475 2.749 1.00 81.75 89 ALA A O 1
ATOM 736 N N . ASP A 1 90 ? 0.475 3.734 1.519 1.00 84.50 90 ASP A N 1
ATOM 737 C CA . ASP A 1 90 ? 1.492 4.662 1.014 1.00 84.50 90 ASP A CA 1
ATOM 738 C C . ASP A 1 90 ? 2.107 5.491 2.151 1.00 84.50 90 ASP A C 1
ATOM 740 O O . ASP A 1 90 ? 3.322 5.676 2.214 1.00 84.50 90 ASP A O 1
ATOM 744 N N . LEU A 1 91 ? 1.273 5.938 3.100 1.00 88.44 91 LEU A N 1
ATOM 745 C CA . LEU A 1 91 ? 1.726 6.654 4.298 1.00 88.44 91 LEU A CA 1
ATOM 746 C C . LEU A 1 91 ? 2.612 5.769 5.181 1.00 88.44 91 LEU A C 1
ATOM 748 O O . LEU A 1 91 ? 3.669 6.211 5.633 1.00 88.44 91 LEU A O 1
ATOM 752 N N . LEU A 1 92 ? 2.204 4.514 5.396 1.00 85.69 92 LEU A N 1
ATOM 753 C CA . LEU A 1 92 ? 2.970 3.559 6.192 1.00 85.69 92 LEU A CA 1
ATOM 754 C C . LEU A 1 92 ? 4.337 3.283 5.558 1.00 85.69 92 LEU A C 1
ATOM 756 O O . LEU A 1 92 ? 5.349 3.292 6.261 1.00 85.69 92 LEU A O 1
ATOM 760 N N . LEU A 1 93 ? 4.384 3.067 4.240 1.00 85.00 93 LEU A N 1
ATOM 761 C CA . LEU A 1 93 ? 5.642 2.830 3.538 1.00 85.00 93 LEU A CA 1
ATOM 762 C C . LEU A 1 93 ? 6.547 4.063 3.582 1.00 85.00 93 LEU A C 1
ATOM 764 O O . LEU A 1 93 ? 7.742 3.917 3.823 1.00 85.00 93 LEU A O 1
ATOM 768 N N . ALA A 1 94 ? 6.002 5.267 3.395 1.00 86.06 94 ALA A N 1
ATOM 769 C CA . ALA A 1 94 ? 6.777 6.503 3.448 1.00 86.06 94 ALA A CA 1
ATOM 770 C C . ALA A 1 94 ? 7.412 6.745 4.832 1.00 86.06 94 ALA A C 1
ATOM 772 O O . ALA A 1 94 ? 8.582 7.139 4.921 1.00 86.06 94 ALA A O 1
ATOM 773 N N . GLU A 1 95 ? 6.677 6.470 5.915 1.00 84.69 95 GLU A N 1
ATOM 774 C CA . GLU A 1 95 ? 7.217 6.589 7.274 1.00 84.69 95 GLU A CA 1
ATOM 775 C C . GLU A 1 95 ? 8.246 5.499 7.570 1.00 84.69 95 GLU A C 1
ATOM 777 O O . GLU A 1 95 ? 9.353 5.790 8.026 1.00 84.69 95 GLU A O 1
ATOM 782 N N . THR A 1 96 ? 7.933 4.254 7.207 1.00 79.44 96 THR A N 1
ATOM 783 C CA . THR A 1 96 ? 8.847 3.118 7.373 1.00 79.44 96 THR A CA 1
ATOM 784 C C . THR A 1 96 ? 10.147 3.341 6.606 1.00 79.44 96 THR A C 1
ATOM 786 O O . THR A 1 96 ? 11.217 3.118 7.157 1.00 79.44 96 THR A O 1
ATOM 789 N N . ALA A 1 97 ? 10.084 3.857 5.376 1.00 80.62 97 ALA A N 1
ATOM 790 C CA . ALA A 1 97 ? 11.259 4.176 4.567 1.00 80.62 97 ALA A CA 1
ATOM 791 C C . ALA A 1 97 ? 12.138 5.266 5.199 1.00 80.62 97 ALA A C 1
ATOM 793 O O . ALA A 1 97 ? 13.349 5.265 5.002 1.00 80.62 97 ALA A O 1
ATOM 794 N N . THR A 1 98 ? 11.556 6.186 5.970 1.00 80.12 98 THR A N 1
ATOM 795 C CA . THR A 1 98 ? 12.308 7.238 6.674 1.00 80.12 98 THR A CA 1
ATOM 796 C C . THR A 1 98 ? 12.965 6.699 7.930 1.00 80.12 98 THR A C 1
ATOM 798 O O . THR A 1 98 ? 14.135 6.968 8.180 1.00 80.12 98 THR A O 1
ATOM 801 N N . ASN A 1 99 ? 12.249 5.880 8.693 1.00 76.31 99 ASN A N 1
ATOM 802 C CA . ASN A 1 99 ? 12.837 5.194 9.837 1.00 76.31 99 ASN A CA 1
ATOM 803 C C . ASN A 1 99 ? 13.917 4.203 9.394 1.00 76.31 99 ASN A C 1
ATOM 805 O O . ASN A 1 99 ? 14.944 4.085 10.052 1.00 76.31 99 ASN A O 1
ATOM 809 N N . ALA A 1 100 ? 13.742 3.566 8.236 1.00 72.81 100 ALA A N 1
ATOM 810 C CA . ALA A 1 100 ? 14.745 2.708 7.626 1.00 72.81 100 ALA A CA 1
ATOM 811 C C . ALA A 1 100 ? 16.017 3.472 7.223 1.00 72.81 100 ALA A C 1
ATOM 813 O O . ALA A 1 100 ? 17.079 2.872 7.255 1.00 72.81 100 ALA A O 1
ATOM 814 N N . GLN A 1 101 ? 15.966 4.784 6.936 1.00 70.94 101 GLN A N 1
ATOM 815 C CA . GLN A 1 101 ? 17.185 5.589 6.719 1.00 70.94 101 GLN A CA 1
ATOM 816 C C . GLN A 1 101 ? 18.057 5.697 7.977 1.00 70.94 101 GLN A C 1
ATOM 818 O O . GLN A 1 101 ? 19.254 5.947 7.861 1.00 70.94 101 GLN A O 1
ATOM 823 N N . LYS A 1 102 ? 17.493 5.474 9.176 1.00 74.38 102 LYS A N 1
ATOM 824 C CA . LYS A 1 102 ? 18.273 5.386 10.421 1.00 74.38 102 LYS A CA 1
ATOM 825 C C . LYS A 1 102 ? 19.137 4.113 10.476 1.00 74.38 102 LYS A C 1
ATOM 827 O O . LYS A 1 102 ? 20.038 4.036 11.305 1.00 74.38 102 LYS A O 1
ATOM 832 N N . PHE A 1 103 ? 18.889 3.131 9.603 1.00 73.19 103 PHE A N 1
ATOM 833 C CA . PHE A 1 103 ? 19.609 1.862 9.543 1.00 73.19 103 PHE A CA 1
ATOM 834 C C . PHE A 1 103 ? 20.297 1.694 8.175 1.00 73.19 103 PHE A C 1
ATOM 836 O O . PHE A 1 103 ? 19.617 1.588 7.152 1.00 73.19 103 PHE A O 1
ATOM 843 N N . PRO A 1 104 ? 21.638 1.639 8.112 1.00 70.69 104 PRO A N 1
ATOM 844 C CA . PRO A 1 104 ? 22.336 1.453 6.842 1.00 70.69 104 PRO A CA 1
ATOM 845 C C . PRO A 1 104 ? 21.959 0.108 6.186 1.00 70.69 104 PRO A C 1
ATOM 847 O O . PRO A 1 104 ? 21.754 -0.888 6.879 1.00 70.69 104 PRO A O 1
ATOM 850 N N . ASN A 1 105 ? 21.897 0.078 4.849 1.00 75.06 105 ASN A N 1
ATOM 851 C CA . ASN A 1 105 ? 21.647 -1.093 3.987 1.00 75.06 105 ASN A CA 1
ATOM 852 C C . ASN A 1 105 ? 20.205 -1.634 3.867 1.00 75.06 105 ASN A C 1
ATOM 854 O O . ASN A 1 105 ? 20.003 -2.604 3.138 1.00 75.06 105 ASN A O 1
ATOM 858 N N . ILE A 1 106 ? 19.183 -1.051 4.510 1.00 68.75 106 ILE A N 1
ATOM 859 C CA . ILE A 1 106 ? 17.801 -1.579 4.389 1.00 68.75 106 ILE A CA 1
ATOM 860 C C . ILE A 1 106 ? 17.165 -1.254 3.025 1.00 68.75 106 ILE A C 1
ATOM 862 O O . ILE A 1 106 ? 16.459 -2.085 2.453 1.00 68.75 106 ILE A O 1
ATOM 866 N N . CYS A 1 107 ? 17.414 -0.056 2.490 1.00 63.47 107 CYS A N 1
ATOM 867 C CA . CYS A 1 107 ? 16.743 0.443 1.282 1.00 63.47 107 CYS A CA 1
ATOM 868 C C . CYS A 1 107 ? 17.647 0.502 0.038 1.00 63.47 107 CYS A C 1
ATOM 870 O O . CYS A 1 107 ? 17.174 0.892 -1.028 1.00 63.47 107 CYS A O 1
ATOM 872 N N . ASP A 1 108 ? 18.918 0.104 0.141 1.00 71.75 108 ASP A N 1
ATOM 873 C CA . ASP A 1 108 ? 19.915 0.293 -0.928 1.00 71.75 108 ASP A CA 1
ATOM 874 C C . ASP A 1 108 ? 19.629 -0.545 -2.188 1.00 71.75 108 ASP 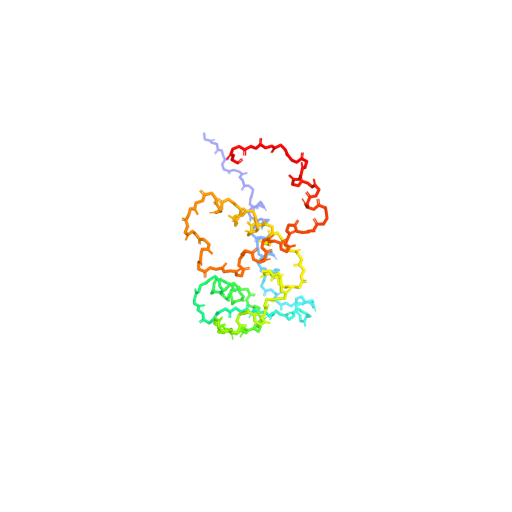A C 1
ATOM 876 O O . ASP A 1 108 ? 20.056 -0.188 -3.283 1.00 71.75 108 ASP A O 1
ATOM 880 N N . GLY A 1 109 ? 18.851 -1.625 -2.059 1.00 74.88 109 GLY A N 1
ATOM 881 C CA . GLY A 1 109 ? 18.395 -2.453 -3.182 1.00 74.88 109 GLY A CA 1
ATOM 882 C C . GLY A 1 109 ? 17.064 -2.026 -3.812 1.00 74.88 109 GLY A C 1
ATOM 883 O O . GLY A 1 109 ? 16.616 -2.682 -4.747 1.00 74.88 109 GLY A O 1
ATOM 884 N N . PHE A 1 110 ? 16.411 -0.973 -3.301 1.00 75.31 110 PHE A N 1
ATOM 885 C CA . PHE A 1 110 ? 15.028 -0.629 -3.658 1.00 75.31 110 PHE A CA 1
ATOM 886 C C . PHE A 1 110 ? 14.846 0.880 -3.924 1.00 75.31 110 PHE A C 1
ATOM 888 O O . PHE A 1 110 ? 14.190 1.580 -3.139 1.00 75.31 110 PHE A O 1
ATOM 895 N N . PRO A 1 111 ? 15.398 1.420 -5.030 1.00 79.75 111 PRO A N 1
ATOM 896 C CA . PRO A 1 111 ? 15.284 2.843 -5.371 1.00 79.75 111 PRO A CA 1
ATOM 897 C C . PRO A 1 111 ? 13.830 3.310 -5.556 1.00 79.75 111 PRO A C 1
ATOM 899 O O . PRO A 1 111 ? 13.511 4.476 -5.311 1.00 79.75 111 PRO A O 1
ATOM 902 N N . GLU A 1 112 ? 12.919 2.407 -5.920 1.00 80.69 112 GLU A N 1
ATOM 903 C CA . GLU A 1 112 ? 11.492 2.686 -6.082 1.00 80.69 112 GLU A CA 1
ATOM 904 C C . GLU A 1 112 ? 10.826 3.066 -4.757 1.00 80.69 112 GLU A C 1
ATOM 906 O O . GLU A 1 112 ? 9.936 3.917 -4.732 1.00 80.69 112 GLU A O 1
ATOM 911 N N . VAL A 1 113 ? 11.261 2.463 -3.645 1.00 79.31 113 VAL A N 1
ATOM 912 C CA . VAL A 1 113 ? 10.723 2.752 -2.306 1.00 79.31 113 VAL A CA 1
ATOM 913 C C . VAL A 1 113 ? 11.085 4.175 -1.890 1.00 79.31 113 VAL A C 1
ATOM 915 O O . VAL A 1 113 ? 10.248 4.894 -1.339 1.00 79.31 113 VAL A O 1
ATOM 918 N N . LYS A 1 114 ? 12.306 4.612 -2.215 1.00 80.25 114 LYS A N 1
ATOM 919 C CA . LYS A 1 114 ? 12.761 5.980 -1.959 1.00 80.25 114 LYS A CA 1
ATOM 920 C C . LYS A 1 114 ? 11.957 6.994 -2.774 1.00 80.25 114 LYS A C 1
ATOM 922 O O . LYS A 1 114 ? 11.395 7.922 -2.195 1.00 80.25 114 LYS A O 1
ATOM 927 N N . ALA A 1 115 ? 11.820 6.764 -4.081 1.00 84.94 115 ALA A N 1
ATOM 928 C CA . ALA A 1 115 ? 11.039 7.631 -4.964 1.00 84.94 115 ALA A CA 1
ATOM 929 C C . ALA A 1 115 ? 9.565 7.733 -4.528 1.00 84.94 115 ALA A C 1
ATOM 931 O O . ALA A 1 115 ? 8.969 8.811 -4.539 1.00 84.94 115 ALA A O 1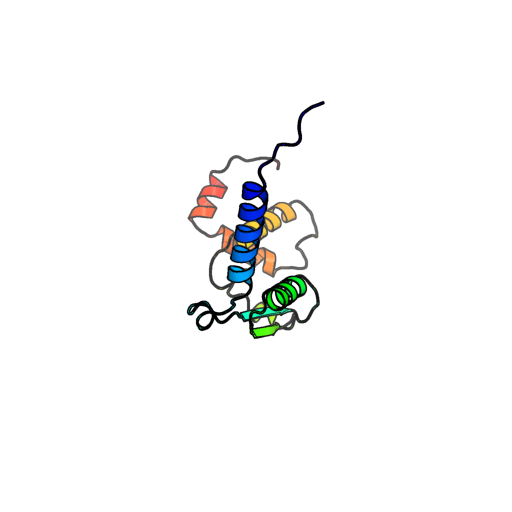
ATOM 932 N N . HIS A 1 116 ? 8.972 6.618 -4.094 1.00 85.06 116 HIS A N 1
ATOM 933 C CA . HIS A 1 116 ? 7.605 6.599 -3.588 1.00 85.06 116 HIS A CA 1
ATOM 934 C C . HIS A 1 116 ? 7.458 7.384 -2.272 1.00 85.06 116 HIS A C 1
ATOM 936 O O . HIS A 1 116 ? 6.531 8.184 -2.138 1.00 85.06 116 HIS A O 1
ATOM 942 N N . SER A 1 117 ? 8.391 7.218 -1.328 1.00 86.38 117 SER A N 1
ATOM 943 C CA . SER A 1 117 ? 8.397 7.975 -0.067 1.00 86.38 117 SER A CA 1
ATOM 944 C C . SER A 1 117 ? 8.495 9.488 -0.303 1.00 86.38 117 SER A C 1
ATOM 946 O O . SER A 1 117 ? 7.724 10.261 0.272 1.00 86.38 117 SER A O 1
ATOM 948 N N . GLU A 1 118 ? 9.372 9.921 -1.215 1.00 87.50 118 GLU A N 1
ATOM 949 C CA . GLU A 1 118 ? 9.519 11.330 -1.604 1.00 87.50 118 GLU A CA 1
ATOM 950 C C . GLU A 1 118 ? 8.230 11.889 -2.227 1.00 87.50 118 GLU A C 1
ATOM 952 O O . GLU A 1 118 ? 7.763 12.963 -1.836 1.00 87.50 118 GLU A O 1
ATOM 957 N N . LYS A 1 119 ? 7.593 11.131 -3.131 1.00 88.88 119 LYS A N 1
ATOM 958 C CA . LYS A 1 119 ? 6.298 11.496 -3.724 1.00 88.88 119 LYS A CA 1
ATOM 959 C C . LYS A 1 119 ? 5.231 11.704 -2.649 1.00 88.88 119 LYS A C 1
ATOM 961 O O . LYS A 1 119 ? 4.561 12.735 -2.660 1.00 88.88 119 LYS A O 1
ATOM 966 N N . VAL A 1 120 ? 5.072 10.771 -1.709 1.00 88.62 120 VAL A N 1
ATOM 967 C CA . VAL A 1 120 ? 4.060 10.872 -0.641 1.00 88.62 120 VAL A CA 1
ATOM 968 C C . VAL A 1 120 ? 4.336 12.081 0.255 1.00 88.62 120 VAL A C 1
ATOM 970 O O . VAL A 1 120 ? 3.424 12.845 0.566 1.00 88.62 120 VAL A O 1
ATOM 973 N N . ARG A 1 121 ? 5.602 12.325 0.608 1.00 88.12 121 ARG A N 1
ATOM 974 C CA . ARG A 1 121 ? 6.007 13.449 1.469 1.00 88.12 121 ARG A CA 1
ATOM 975 C C . ARG A 1 121 ? 5.957 14.817 0.792 1.00 88.12 121 ARG A C 1
ATOM 977 O O . ARG A 1 121 ? 5.896 15.826 1.488 1.00 88.12 121 ARG A O 1
ATOM 984 N N . SER A 1 122 ? 5.913 14.874 -0.539 1.00 89.81 122 SER A N 1
ATOM 985 C CA . SER A 1 122 ? 5.695 16.126 -1.276 1.00 89.81 122 SER A CA 1
ATOM 986 C C . SER A 1 122 ? 4.260 16.671 -1.188 1.00 89.81 122 SER A C 1
ATOM 988 O O . SER A 1 122 ? 4.019 17.811 -1.586 1.00 89.81 122 SER A O 1
ATOM 990 N N . ILE A 1 123 ? 3.304 15.902 -0.648 1.00 91.06 123 ILE A N 1
ATOM 991 C CA . ILE A 1 123 ? 1.910 16.341 -0.504 1.00 91.06 123 ILE A CA 1
ATOM 992 C C . ILE A 1 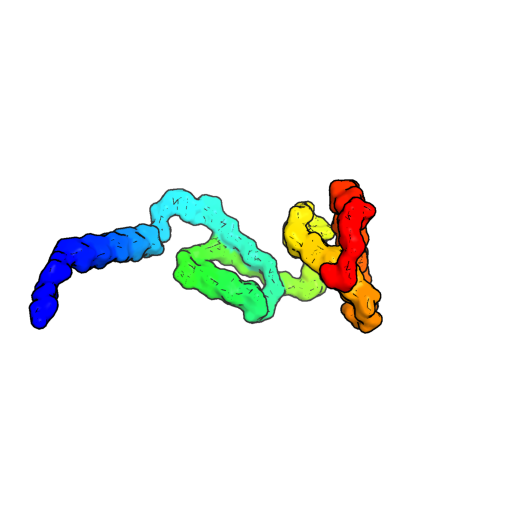123 ? 1.857 17.549 0.450 1.00 91.06 123 ILE A C 1
ATOM 994 O O . ILE A 1 123 ? 2.252 17.406 1.608 1.00 91.06 123 ILE A O 1
ATOM 998 N N . PRO A 1 124 ? 1.331 18.723 0.035 1.00 89.88 124 PRO A N 1
ATOM 999 C CA . PRO A 1 124 ? 1.448 19.968 0.804 1.00 89.88 124 PRO A CA 1
ATOM 1000 C C . PRO A 1 124 ? 0.931 19.879 2.245 1.00 89.88 124 PRO A C 1
ATOM 1002 O O . PRO A 1 124 ? 1.557 20.407 3.163 1.00 89.88 124 PRO A O 1
ATOM 1005 N N . GLY A 1 125 ? -0.190 19.181 2.459 1.00 92.00 125 GLY A N 1
ATOM 1006 C CA . GLY A 1 125 ? -0.753 18.974 3.796 1.00 92.00 125 GLY A CA 1
ATOM 1007 C C . GLY A 1 125 ? 0.131 18.099 4.687 1.00 92.00 125 GLY A C 1
ATOM 1008 O O . GLY A 1 125 ? 0.328 18.417 5.858 1.00 92.00 125 GLY A O 1
ATOM 1009 N N . LEU A 1 126 ? 0.712 17.037 4.122 1.00 89.69 126 LEU A N 1
ATOM 1010 C CA . LEU A 1 126 ? 1.603 16.138 4.852 1.00 89.69 126 LEU A CA 1
ATOM 1011 C C . LEU A 1 126 ? 2.954 16.801 5.133 1.00 89.69 126 LEU A C 1
ATOM 1013 O O . LEU A 1 126 ? 3.459 16.700 6.246 1.00 89.69 126 LEU A O 1
ATOM 1017 N N . LYS A 1 127 ? 3.502 17.533 4.159 1.00 91.44 127 LYS A N 1
ATOM 1018 C CA . LYS A 1 127 ? 4.735 18.309 4.317 1.00 91.44 127 LYS A CA 1
ATOM 1019 C C . LYS A 1 127 ? 4.612 19.314 5.460 1.00 91.44 127 LYS A C 1
ATOM 1021 O O . LYS A 1 127 ? 5.447 19.317 6.359 1.00 91.44 127 LYS A O 1
ATOM 1026 N N . LYS A 1 128 ? 3.524 20.092 5.473 1.00 94.75 128 LYS A N 1
ATOM 1027 C CA . LYS A 1 128 ? 3.237 21.041 6.554 1.00 94.75 128 LYS A CA 1
ATOM 1028 C C . LYS A 1 128 ? 3.172 20.340 7.912 1.00 94.75 128 LYS A C 1
ATOM 1030 O O . LYS A 1 128 ? 3.748 20.832 8.871 1.00 94.75 128 LYS A O 1
ATOM 1035 N N . TRP A 1 129 ? 2.505 19.187 7.998 1.00 92.75 129 TRP A N 1
ATOM 1036 C CA . TRP A 1 129 ? 2.457 18.408 9.237 1.00 92.75 129 TRP A CA 1
ATOM 1037 C C . TRP A 1 129 ? 3.849 17.952 9.692 1.00 92.75 129 TRP A C 1
ATOM 1039 O O . TRP A 1 129 ? 4.186 18.154 10.854 1.00 92.75 129 TRP A O 1
ATOM 1049 N N . ILE A 1 130 ? 4.666 17.399 8.789 1.00 89.25 130 ILE A N 1
ATOM 1050 C CA . ILE A 1 130 ? 6.029 16.926 9.089 1.00 89.25 130 ILE A CA 1
ATOM 1051 C C . ILE A 1 130 ? 6.921 18.061 9.609 1.00 89.25 130 ILE A C 1
ATOM 1053 O O . ILE A 1 130 ? 7.716 17.826 10.509 1.00 89.25 130 ILE A O 1
ATOM 1057 N N . GLU A 1 131 ? 6.771 19.278 9.086 1.00 90.69 131 GLU A N 1
ATOM 1058 C CA . GLU A 1 131 ? 7.510 20.458 9.559 1.00 90.69 131 GLU A CA 1
ATOM 1059 C C . GLU A 1 131 ? 7.034 20.941 10.941 1.00 90.69 131 GLU A C 1
ATOM 1061 O O . GLU A 1 131 ? 7.812 21.516 11.695 1.00 90.69 131 GLU A O 1
ATOM 1066 N N . THR A 1 132 ? 5.759 20.723 11.281 1.00 94.62 132 THR A N 1
ATOM 1067 C CA . THR A 1 132 ? 5.161 21.197 12.546 1.00 94.62 132 THR A CA 1
ATOM 1068 C C . THR A 1 132 ? 5.109 20.154 13.662 1.00 94.62 132 THR A C 1
ATOM 1070 O O . THR A 1 132 ? 4.819 20.511 14.805 1.00 94.62 132 THR A O 1
ATOM 1073 N N . ARG A 1 133 ? 5.312 18.867 13.355 1.00 90.56 133 ARG A N 1
ATOM 1074 C CA . ARG A 1 133 ? 5.171 17.789 14.343 1.00 90.56 133 ARG A CA 1
ATOM 1075 C C . ARG A 1 133 ? 6.315 17.844 15.368 1.00 90.56 133 ARG A C 1
ATOM 1077 O O . ARG A 1 133 ? 7.438 18.160 14.983 1.00 90.56 133 ARG A O 1
ATOM 1084 N N . PRO A 1 134 ? 6.071 17.505 16.647 1.00 92.94 134 PRO A N 1
ATOM 1085 C CA . PRO A 1 134 ? 7.137 17.403 17.639 1.00 92.94 134 PRO A CA 1
ATOM 1086 C C . PRO A 1 134 ? 8.189 16.370 17.224 1.00 92.94 134 PRO A C 1
ATOM 1088 O O . PRO A 1 134 ? 7.842 15.255 16.825 1.00 92.94 134 PRO A O 1
ATOM 1091 N N . GLU A 1 135 ? 9.465 16.729 17.345 1.00 86.50 135 GLU A N 1
ATOM 1092 C CA . GLU A 1 135 ? 10.549 15.763 17.194 1.00 86.50 135 GLU A CA 1
ATOM 1093 C C . GLU A 1 135 ? 10.544 14.803 18.383 1.00 86.50 135 GLU A C 1
ATOM 1095 O O . GLU A 1 135 ? 10.462 15.203 19.545 1.00 86.50 135 GLU A O 1
ATOM 1100 N N . THR A 1 136 ? 10.578 13.517 18.065 1.00 84.75 136 THR A N 1
ATOM 1101 C CA . THR A 1 136 ? 10.568 12.417 19.024 1.00 84.75 136 THR A CA 1
ATOM 1102 C C . THR A 1 136 ? 11.579 11.378 18.561 1.00 84.75 136 THR A C 1
ATOM 1104 O O . THR A 1 136 ? 11.812 11.209 17.360 1.00 84.75 136 THR A O 1
ATOM 1107 N N . ASP A 1 137 ? 12.203 10.692 19.516 1.00 73.62 137 ASP A N 1
ATOM 1108 C CA . ASP A 1 137 ? 13.226 9.687 19.212 1.00 73.62 137 ASP A CA 1
ATOM 1109 C C . ASP A 1 137 ? 12.628 8.422 18.556 1.00 73.62 137 ASP A C 1
ATOM 1111 O O . ASP A 1 137 ? 13.336 7.718 17.819 1.00 73.62 137 ASP A O 1
ATOM 1115 N N . PHE A 1 138 ? 11.322 8.176 18.763 1.00 59.50 138 PHE A N 1
ATOM 1116 C CA . PHE A 1 138 ? 10.575 6.979 18.348 1.00 59.50 138 PHE A CA 1
ATOM 1117 C C . PHE A 1 138 ? 9.249 7.323 17.666 1.00 59.50 138 PHE A C 1
ATOM 1119 O O . PHE A 1 138 ? 8.443 8.051 18.288 1.00 59.50 138 PHE A O 1
#

Radius of gyration: 24.8 Å; chains: 1; bounding box: 61×48×60 Å

Sequence (138 aa):
MVTEGKCSWQRLSWVLHEQKLRDLCSHNNSPYDKMVHYKLTYFAGRGLAEVIRQLFVVAGKEFEDVRISFEDWPKHKAGYLVGDSLTWADLLLAETATNAQKFPNICDGFPEVKAHSEKVRSIPGLKKWIETRPETDF